Protein AF-A0A1V3PCC2-F1 (afdb_monomer_lite)

Radius of gyration: 12.69 Å; chains: 1; bounding box: 25×23×35 Å

Structure (mmCIF, N/CA/C/O backbone):
data_AF-A0A1V3PCC2-F1
#
_entry.id   AF-A0A1V3PCC2-F1
#
loop_
_atom_site.group_PDB
_atom_site.id
_atom_site.type_symbol
_atom_site.label_atom_id
_atom_site.label_alt_id
_atom_site.label_comp_id
_atom_site.label_asym_id
_atom_site.label_entity_id
_atom_site.label_seq_id
_atom_site.pdbx_PDB_ins_code
_atom_site.Cartn_x
_atom_site.Cartn_y
_atom_site.Cartn_z
_atom_site.occupancy
_atom_site.B_iso_or_equiv
_atom_site.auth_seq_id
_atom_site.auth_comp_id
_atom_site.auth_asym_id
_atom_site.auth_atom_id
_atom_site.pdbx_PDB_model_num
ATOM 1 N N . MET A 1 1 ? -12.023 11.267 -10.040 1.00 56.81 1 MET A N 1
ATOM 2 C CA . MET A 1 1 ? -10.552 11.215 -9.975 1.00 56.81 1 MET A CA 1
ATOM 3 C C . MET A 1 1 ? -10.199 10.998 -8.518 1.00 56.81 1 MET A C 1
ATOM 5 O O . MET A 1 1 ? -10.564 11.836 -7.705 1.00 56.81 1 MET A O 1
ATOM 9 N N . LYS A 1 2 ? -9.671 9.827 -8.157 1.00 70.25 2 LYS A N 1
ATOM 10 C CA . LYS A 1 2 ? -9.387 9.484 -6.757 1.00 70.25 2 LYS A CA 1
ATOM 11 C C . LYS A 1 2 ? -8.145 8.602 -6.704 1.00 70.25 2 LYS A C 1
ATOM 13 O O . LYS A 1 2 ? -8.118 7.568 -7.368 1.00 70.25 2 LYS A O 1
ATOM 18 N N . TRP A 1 3 ? -7.162 9.025 -5.920 1.00 77.88 3 TRP A N 1
ATOM 19 C CA . TRP A 1 3 ? -6.029 8.194 -5.534 1.00 77.88 3 TRP A CA 1
ATOM 20 C C . TRP A 1 3 ? -6.504 7.127 -4.552 1.00 77.88 3 TRP A C 1
ATOM 22 O O . TRP A 1 3 ? -7.271 7.422 -3.633 1.00 77.88 3 TRP A O 1
ATOM 32 N N . ASN A 1 4 ? -6.096 5.880 -4.761 1.00 88.62 4 ASN A N 1
ATOM 33 C CA . ASN A 1 4 ? -6.347 4.803 -3.811 1.00 88.62 4 ASN A CA 1
ATOM 34 C C . ASN A 1 4 ? -5.109 3.925 -3.676 1.00 88.62 4 ASN A C 1
ATOM 36 O O . ASN A 1 4 ? -4.437 3.650 -4.668 1.00 88.62 4 ASN A O 1
ATOM 40 N N . TYR A 1 5 ? -4.877 3.412 -2.473 1.00 94.44 5 TYR A N 1
ATOM 41 C CA . TYR A 1 5 ? -3.873 2.381 -2.249 1.00 94.44 5 TYR A CA 1
ATOM 42 C C . TYR A 1 5 ? -4.297 1.068 -2.914 1.00 94.44 5 TYR A C 1
ATOM 44 O O . TYR A 1 5 ? -5.448 0.629 -2.784 1.00 94.44 5 TYR A O 1
ATOM 52 N N . ARG A 1 6 ? -3.365 0.454 -3.645 1.00 95.38 6 ARG A N 1
ATOM 53 C CA . ARG A 1 6 ? -3.507 -0.884 -4.231 1.00 95.38 6 ARG A CA 1
ATOM 54 C C . ARG A 1 6 ? -2.222 -1.665 -4.068 1.00 95.38 6 ARG A C 1
ATOM 56 O O . ARG A 1 6 ? -1.140 -1.087 -4.129 1.00 95.38 6 ARG A O 1
ATOM 63 N N . VAL A 1 7 ? -2.373 -2.978 -3.940 1.00 95.50 7 VAL A N 1
ATOM 64 C CA . VAL A 1 7 ? -1.262 -3.912 -4.086 1.00 95.50 7 VAL A CA 1
ATOM 65 C C . VAL A 1 7 ? -0.916 -4.041 -5.564 1.00 95.50 7 VAL A C 1
ATOM 67 O O . VAL A 1 7 ? -1.791 -4.287 -6.400 1.00 95.50 7 VAL A O 1
ATOM 70 N N . MET A 1 8 ? 0.363 -3.877 -5.862 1.00 93.38 8 MET A N 1
ATOM 71 C CA . MET A 1 8 ? 0.960 -4.097 -7.166 1.00 93.38 8 MET A CA 1
ATOM 72 C C . MET A 1 8 ? 2.037 -5.172 -7.061 1.00 93.38 8 MET A C 1
ATOM 74 O O . MET A 1 8 ? 2.789 -5.207 -6.084 1.00 93.38 8 MET A O 1
ATOM 78 N N . ARG A 1 9 ? 2.115 -6.039 -8.068 1.00 92.38 9 ARG A N 1
ATOM 79 C CA . ARG A 1 9 ? 3.188 -7.025 -8.209 1.00 92.38 9 ARG A CA 1
ATOM 80 C C . ARG A 1 9 ? 4.308 -6.419 -9.058 1.00 92.38 9 ARG A C 1
ATOM 82 O O . ARG A 1 9 ? 4.055 -6.026 -10.195 1.00 92.38 9 ARG A O 1
ATOM 89 N N . THR A 1 10 ? 5.513 -6.322 -8.497 1.00 86.69 10 THR A N 1
ATOM 90 C CA . THR A 1 10 ? 6.750 -6.041 -9.250 1.00 86.69 10 THR A CA 1
ATOM 91 C C . THR A 1 10 ? 7.396 -7.364 -9.676 1.00 86.69 10 THR A C 1
ATOM 93 O O . THR A 1 10 ? 6.828 -8.429 -9.434 1.00 86.69 10 THR A O 1
ATOM 96 N N . ALA A 1 11 ? 8.580 -7.340 -10.292 1.00 85.75 11 ALA A N 1
ATOM 97 C CA . ALA A 1 11 ? 9.316 -8.573 -10.591 1.00 85.75 11 ALA A CA 1
ATOM 98 C C . ALA A 1 11 ? 9.609 -9.391 -9.312 1.00 85.75 11 ALA A C 1
ATOM 100 O O . ALA A 1 11 ? 9.364 -10.600 -9.257 1.00 85.75 11 ALA A O 1
ATOM 101 N N . ASP A 1 12 ? 10.011 -8.712 -8.237 1.00 87.12 12 ASP A N 1
ATOM 102 C CA . ASP A 1 12 ? 10.628 -9.358 -7.073 1.00 87.12 12 ASP A CA 1
ATOM 103 C C . ASP A 1 12 ? 9.739 -9.363 -5.824 1.00 87.12 12 ASP A C 1
ATOM 105 O O . ASP A 1 12 ? 9.853 -10.259 -4.992 1.00 87.12 12 ASP A O 1
ATOM 109 N N . GLU A 1 13 ? 8.777 -8.442 -5.718 1.00 92.62 13 GLU A N 1
ATOM 110 C CA . GLU A 1 13 ? 7.947 -8.300 -4.516 1.00 92.62 13 GLU A CA 1
ATOM 111 C C . GLU A 1 13 ? 6.500 -7.837 -4.785 1.00 92.62 13 GLU A C 1
ATOM 113 O O . GLU A 1 13 ? 6.094 -7.573 -5.921 1.00 92.62 13 GLU A O 1
ATOM 118 N N . PHE A 1 14 ? 5.693 -7.792 -3.720 1.00 94.00 14 PHE A N 1
ATOM 119 C CA . PHE A 1 14 ? 4.391 -7.125 -3.694 1.00 94.00 14 PHE A CA 1
ATOM 120 C C . PHE A 1 14 ? 4.533 -5.804 -2.944 1.00 94.00 14 PHE A C 1
ATOM 122 O O . PHE A 1 14 ? 4.993 -5.784 -1.804 1.00 94.00 14 PHE A O 1
ATOM 129 N N . VAL A 1 15 ? 4.085 -4.712 -3.555 1.00 94.94 15 VAL A N 1
ATOM 130 C CA . VAL A 1 15 ? 4.190 -3.364 -2.986 1.00 94.94 15 VAL A CA 1
ATOM 131 C C . VAL A 1 15 ? 2.834 -2.682 -2.972 1.00 94.94 15 VAL A C 1
ATOM 133 O O . VAL A 1 15 ? 2.017 -2.878 -3.868 1.00 94.94 15 VAL A O 1
ATOM 136 N N . ILE A 1 16 ? 2.586 -1.843 -1.971 1.00 95.50 16 ILE A N 1
ATOM 137 C CA . ILE A 1 16 ? 1.437 -0.937 -1.994 1.00 95.50 16 ILE A CA 1
ATOM 138 C C . ILE A 1 16 ? 1.878 0.356 -2.669 1.00 95.50 16 ILE A C 1
ATOM 140 O O . ILE A 1 16 ? 2.878 0.946 -2.270 1.00 95.50 16 ILE A O 1
ATOM 144 N N . ARG A 1 17 ? 1.131 0.810 -3.676 1.00 94.31 17 ARG A N 1
ATOM 145 C CA . ARG A 1 17 ? 1.341 2.104 -4.340 1.00 94.31 17 ARG A CA 1
ATOM 146 C C . ARG A 1 17 ? 0.061 2.923 -4.336 1.00 94.31 17 ARG A C 1
ATOM 148 O O . ARG A 1 17 ? -1.045 2.383 -4.221 1.00 94.31 17 ARG A O 1
ATOM 155 N N . GLU A 1 18 ? 0.211 4.234 -4.466 1.00 92.25 18 GLU A N 1
ATOM 156 C CA . GLU A 1 18 ? -0.918 5.123 -4.715 1.00 92.25 18 GLU A CA 1
ATOM 157 C C . GLU A 1 18 ? -1.276 5.040 -6.192 1.00 92.25 18 GLU A C 1
ATOM 159 O O . GLU A 1 18 ? -0.443 5.321 -7.044 1.00 92.25 18 GLU A O 1
ATOM 164 N N . VAL A 1 19 ? -2.505 4.632 -6.502 1.00 91.06 19 VAL A N 1
ATOM 165 C CA . VAL A 1 19 ? -2.970 4.420 -7.876 1.00 91.06 19 VAL A CA 1
ATOM 166 C C . VAL A 1 19 ? -4.031 5.448 -8.231 1.00 91.06 19 VAL A C 1
ATOM 168 O O . VAL A 1 19 ? -5.031 5.608 -7.520 1.00 91.06 19 VAL A O 1
ATOM 171 N N . TYR A 1 20 ? -3.822 6.119 -9.356 1.00 87.81 20 TYR A N 1
ATOM 172 C CA . TYR A 1 20 ? -4.725 7.101 -9.922 1.00 87.81 20 TYR A CA 1
ATOM 173 C C . TYR A 1 20 ? -5.625 6.464 -10.983 1.00 87.81 20 TYR A C 1
ATOM 175 O O . TYR A 1 20 ? -5.165 5.732 -11.861 1.00 87.81 20 TYR A O 1
ATOM 183 N N . TYR A 1 21 ? -6.926 6.745 -10.901 1.00 84.88 21 TYR A N 1
ATOM 184 C CA . TYR A 1 21 ? -7.936 6.184 -11.799 1.00 84.88 21 TYR A CA 1
ATOM 185 C C . TYR A 1 21 ? -8.611 7.264 -12.645 1.00 84.88 21 TYR A C 1
ATOM 187 O O . TYR A 1 21 ? -9.102 8.269 -12.107 1.00 84.88 21 TYR A O 1
ATOM 195 N N . ARG A 1 22 ? -8.761 6.983 -13.948 1.00 82.44 22 ARG A N 1
ATOM 196 C CA . ARG A 1 22 ? -9.647 7.731 -14.851 1.00 82.44 22 ARG A CA 1
ATOM 197 C C . ARG A 1 22 ? -11.110 7.549 -14.476 1.00 82.44 22 ARG A C 1
ATOM 199 O O . ARG A 1 22 ? -11.520 6.616 -13.777 1.00 82.44 22 ARG A O 1
ATOM 206 N N . LYS A 1 23 ? -11.941 8.441 -15.018 1.00 75.69 23 LYS A N 1
ATOM 207 C CA . LYS A 1 23 ? -13.394 8.252 -15.050 1.00 75.69 23 LYS A CA 1
ATOM 208 C C . LYS A 1 23 ? -13.693 6.937 -15.786 1.00 75.69 23 LYS A C 1
ATOM 210 O O . LYS A 1 23 ? -13.331 6.802 -16.947 1.00 75.69 23 LYS A O 1
ATOM 215 N N . GLY A 1 24 ? -14.311 5.981 -15.092 1.00 74.56 24 GLY A N 1
ATOM 216 C CA . GLY A 1 24 ? -14.559 4.626 -15.606 1.00 74.56 24 GLY A CA 1
ATOM 217 C C . GLY A 1 24 ? -13.773 3.514 -14.903 1.00 74.56 24 GLY A C 1
ATOM 218 O O . GLY A 1 24 ? -14.012 2.350 -15.190 1.00 74.56 24 GLY A O 1
ATOM 219 N N . GLY A 1 25 ? -12.881 3.842 -13.957 1.00 78.56 25 GLY A N 1
ATOM 220 C CA . GLY A 1 25 ? -12.187 2.837 -13.137 1.00 78.56 25 GLY A CA 1
ATOM 221 C C . GLY A 1 25 ? -10.937 2.234 -13.783 1.00 78.56 25 GLY A C 1
ATOM 222 O O . GLY A 1 25 ? -10.337 1.329 -13.212 1.00 78.56 25 GLY A O 1
ATOM 223 N N . THR A 1 26 ? -10.511 2.751 -14.937 1.00 81.75 26 THR A N 1
ATOM 224 C CA . THR A 1 26 ? -9.231 2.398 -15.563 1.00 81.75 26 THR A CA 1
ATOM 225 C C . THR A 1 26 ? -8.078 3.057 -14.811 1.00 81.75 26 THR A C 1
ATOM 227 O O . THR A 1 26 ? -8.134 4.256 -14.526 1.00 81.75 26 THR A O 1
ATOM 230 N N . VAL A 1 27 ? -7.040 2.281 -14.499 1.00 84.69 27 VAL A N 1
ATOM 231 C CA . VAL A 1 27 ? -5.787 2.794 -13.931 1.00 84.69 27 VAL A CA 1
ATOM 232 C C . VAL A 1 27 ? -5.110 3.703 -14.957 1.00 84.69 27 VAL A C 1
ATOM 234 O O . VAL A 1 27 ? -4.928 3.312 -16.105 1.00 84.69 27 VAL A O 1
ATOM 237 N N . GLU A 1 28 ? -4.783 4.925 -14.549 1.00 84.38 28 GLU A N 1
ATOM 238 C CA . GLU A 1 28 ? -4.111 5.932 -15.380 1.00 84.38 28 GLU A CA 1
ATOM 239 C C . GLU A 1 28 ? -2.634 6.087 -15.024 1.00 84.38 28 GLU A C 1
ATOM 241 O O . GLU A 1 28 ? -1.832 6.427 -15.885 1.00 84.38 28 GLU A O 1
ATOM 246 N N . GLY A 1 29 ? -2.279 5.813 -13.771 1.00 84.94 29 GLY A N 1
ATOM 247 C CA . GLY A 1 29 ? -0.904 5.851 -13.295 1.00 84.94 29 GLY A CA 1
ATOM 248 C C . GLY A 1 29 ? -0.814 5.481 -11.821 1.00 84.94 29 GLY A C 1
ATOM 249 O O . GLY A 1 29 ? -1.832 5.270 -11.154 1.00 84.94 29 GLY A O 1
ATOM 250 N N . TRP A 1 30 ? 0.409 5.404 -11.312 1.00 90.69 30 TRP A N 1
ATOM 251 C CA . TRP A 1 30 ? 0.699 5.129 -9.909 1.00 90.69 30 TRP A CA 1
ATOM 252 C C . TRP A 1 30 ? 1.938 5.892 -9.434 1.00 90.69 30 TRP A C 1
ATOM 254 O O . TRP A 1 30 ? 2.701 6.415 -10.243 1.00 90.69 30 TRP A O 1
ATOM 264 N N . SER A 1 31 ? 2.128 5.979 -8.116 1.00 89.00 31 SER A N 1
ATOM 265 C CA . SER A 1 31 ? 3.305 6.607 -7.507 1.00 89.00 31 SER A CA 1
ATOM 266 C C . SER A 1 31 ? 4.602 5.927 -7.956 1.00 89.00 31 SER A C 1
ATOM 268 O O . SER A 1 31 ? 4.663 4.700 -8.035 1.00 89.00 31 SER A O 1
ATOM 270 N N . ALA A 1 32 ? 5.660 6.710 -8.192 1.00 86.31 32 ALA A N 1
ATOM 271 C CA . ALA A 1 32 ? 6.954 6.210 -8.676 1.00 86.31 32 ALA A CA 1
ATOM 272 C C . ALA A 1 32 ? 7.621 5.193 -7.731 1.00 86.31 32 ALA A C 1
ATOM 274 O O . ALA A 1 32 ? 8.329 4.303 -8.192 1.00 86.31 32 ALA A O 1
ATOM 275 N N . GLY A 1 33 ? 7.346 5.270 -6.425 1.00 88.31 33 GLY A N 1
ATOM 276 C CA . GLY A 1 33 ? 7.802 4.298 -5.429 1.00 88.31 33 GLY A CA 1
ATOM 277 C C . GLY A 1 33 ? 6.662 3.703 -4.594 1.00 88.31 33 GLY A C 1
ATOM 278 O O . GLY A 1 33 ? 5.509 4.147 -4.715 1.00 88.31 33 GLY A O 1
ATOM 279 N N . PRO A 1 34 ? 6.979 2.712 -3.737 1.00 92.62 34 PRO A N 1
ATOM 280 C CA . PRO A 1 34 ? 6.061 2.198 -2.727 1.00 92.62 34 PRO A CA 1
ATOM 281 C C . PRO A 1 34 ? 5.547 3.308 -1.807 1.00 92.62 34 PRO A C 1
ATOM 283 O O . PRO A 1 34 ? 6.259 4.260 -1.486 1.00 92.62 34 PRO A O 1
ATOM 286 N N . ALA A 1 35 ? 4.304 3.170 -1.364 1.00 93.00 35 ALA A N 1
ATOM 287 C CA . ALA A 1 35 ? 3.693 4.089 -0.425 1.00 93.00 35 ALA A CA 1
ATOM 288 C C . ALA A 1 35 ? 4.275 3.878 0.985 1.00 93.00 35 ALA A C 1
ATOM 290 O O . ALA A 1 35 ? 4.366 2.749 1.471 1.00 93.00 35 ALA A O 1
ATOM 291 N N . VAL A 1 36 ? 4.654 4.976 1.643 1.00 94.31 36 VAL A N 1
ATOM 292 C CA . VAL A 1 36 ? 5.172 4.977 3.019 1.00 94.31 36 VAL A CA 1
ATOM 293 C C . VAL A 1 36 ? 4.089 5.525 3.955 1.00 94.31 36 VAL A C 1
ATOM 295 O O . VAL A 1 36 ? 3.600 6.637 3.724 1.00 94.31 36 VAL A O 1
ATOM 298 N N . PRO A 1 37 ? 3.698 4.796 5.018 1.00 93.50 37 PRO A N 1
ATOM 299 C CA . PRO A 1 37 ? 2.663 5.266 5.926 1.00 93.50 37 PRO A CA 1
ATOM 300 C C . PRO A 1 37 ? 3.171 6.471 6.725 1.00 93.50 37 PRO A C 1
ATOM 302 O O . PRO A 1 37 ? 4.226 6.417 7.356 1.00 93.50 37 PRO A O 1
ATOM 305 N N . SER A 1 38 ? 2.417 7.568 6.704 1.00 94.62 38 SER A N 1
ATOM 306 C CA . SER A 1 38 ? 2.764 8.809 7.400 1.00 94.62 38 SER A CA 1
ATOM 307 C C . SER A 1 38 ? 1.507 9.588 7.789 1.00 94.62 38 SER A C 1
ATOM 309 O O . SER A 1 38 ? 0.494 9.529 7.094 1.00 94.62 38 SER A O 1
ATOM 311 N N . ALA A 1 39 ? 1.557 10.278 8.931 1.00 96.94 39 ALA A N 1
ATOM 312 C CA . ALA A 1 39 ? 0.511 11.178 9.417 1.00 96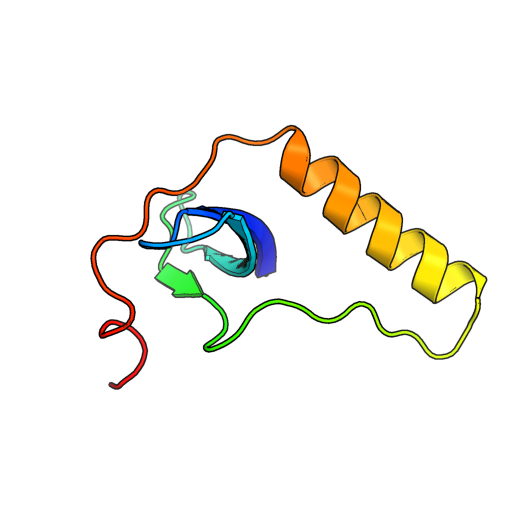.94 39 ALA A CA 1
ATOM 313 C C . ALA A 1 39 ? 1.056 12.063 10.552 1.00 96.94 39 ALA A C 1
ATOM 315 O O . ALA A 1 39 ? 2.051 11.713 11.185 1.00 96.94 39 ALA A O 1
ATOM 316 N N . GLU A 1 40 ? 0.376 13.173 10.847 1.00 97.38 40 GLU A N 1
ATOM 317 C CA . GLU A 1 40 ? 0.742 14.084 11.947 1.00 97.38 40 GLU A CA 1
ATOM 318 C C . GLU A 1 40 ? 0.392 13.530 13.341 1.00 97.38 40 GLU A C 1
ATOM 320 O O . GLU A 1 40 ? 0.986 13.936 14.338 1.00 97.38 40 GLU A O 1
ATOM 325 N N . THR A 1 41 ? -0.563 12.597 13.425 1.00 98.50 41 THR A N 1
ATOM 326 C CA . THR A 1 41 ? -1.029 11.994 14.684 1.00 98.50 41 THR A CA 1
ATOM 327 C C . THR A 1 41 ? -1.039 10.471 14.616 1.00 98.50 41 THR A C 1
ATOM 329 O O . THR A 1 41 ? -1.096 9.876 13.535 1.00 98.50 41 THR A O 1
ATOM 332 N N . LEU A 1 42 ? -1.032 9.818 15.783 1.00 98.31 42 LEU A N 1
ATOM 333 C CA . LEU A 1 42 ? -1.120 8.358 15.879 1.00 98.31 42 LEU A CA 1
ATOM 334 C C . LEU A 1 42 ? -2.452 7.832 15.332 1.00 98.31 42 LEU A C 1
ATOM 336 O O . LEU A 1 42 ? -2.479 6.817 14.637 1.00 98.31 42 LEU A O 1
ATOM 340 N N . GLU A 1 43 ? -3.555 8.533 15.593 1.00 98.19 43 GLU A N 1
ATOM 341 C CA . GLU A 1 43 ? -4.874 8.204 15.052 1.00 98.19 43 GLU A CA 1
ATOM 342 C C . GLU A 1 43 ? -4.883 8.299 13.523 1.00 98.19 43 GLU A C 1
ATOM 344 O O . GLU A 1 43 ? -5.423 7.415 12.852 1.00 98.19 43 GLU A O 1
ATOM 349 N N . GLY A 1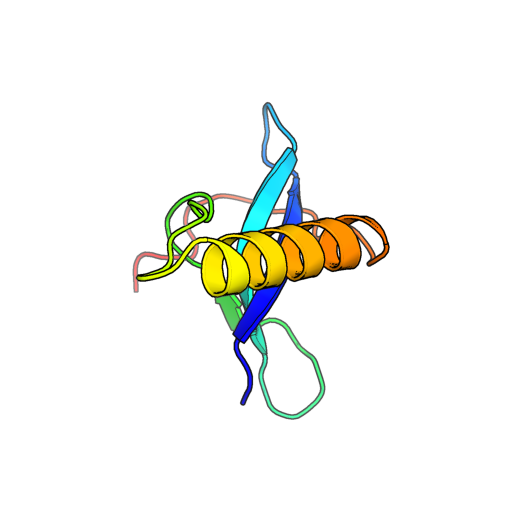 44 ? -4.241 9.333 12.968 1.00 97.75 44 GLY A N 1
ATOM 350 C CA . GLY A 1 44 ? -4.066 9.490 11.528 1.00 97.75 44 GLY A CA 1
ATOM 351 C C . GLY A 1 44 ? -3.238 8.355 10.931 1.00 97.75 44 GLY A C 1
ATOM 352 O O . GLY A 1 44 ? -3.642 7.754 9.936 1.00 97.75 44 GLY A O 1
ATOM 353 N N . LEU A 1 45 ? -2.131 7.983 11.578 1.00 98.06 45 LEU A N 1
ATOM 354 C CA . LEU A 1 45 ? -1.276 6.893 11.110 1.00 98.06 45 LEU A CA 1
ATOM 355 C C . LEU A 1 45 ? -2.025 5.556 11.128 1.00 98.06 45 LEU A C 1
ATOM 357 O O . LEU A 1 45 ? -1.960 4.791 10.166 1.00 98.06 45 LEU A O 1
ATOM 361 N N . LYS A 1 46 ? -2.811 5.299 12.180 1.00 98.00 46 LYS A N 1
ATOM 362 C 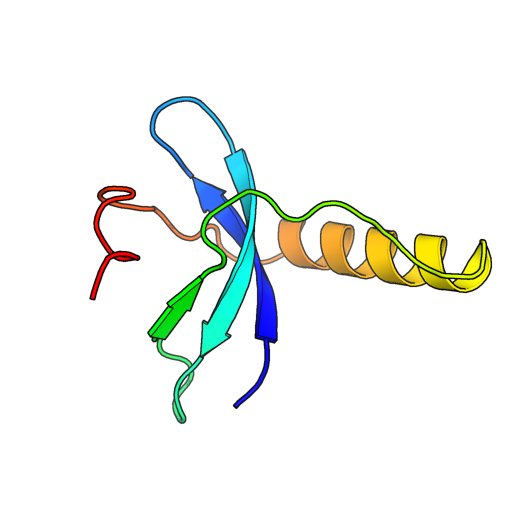CA . LYS A 1 46 ? -3.688 4.125 12.263 1.00 98.00 46 LYS A CA 1
ATOM 363 C C . LYS A 1 46 ? -4.719 4.113 11.135 1.00 98.00 46 LYS A C 1
ATOM 365 O O . LYS A 1 46 ? -4.964 3.066 10.540 1.00 98.00 46 LYS A O 1
ATOM 370 N N . TRP A 1 47 ? -5.305 5.265 10.808 1.00 96.25 47 TRP A N 1
ATOM 371 C CA . TRP A 1 47 ? -6.218 5.375 9.673 1.00 96.25 47 TRP A CA 1
ATOM 372 C C . TRP A 1 47 ? -5.525 5.045 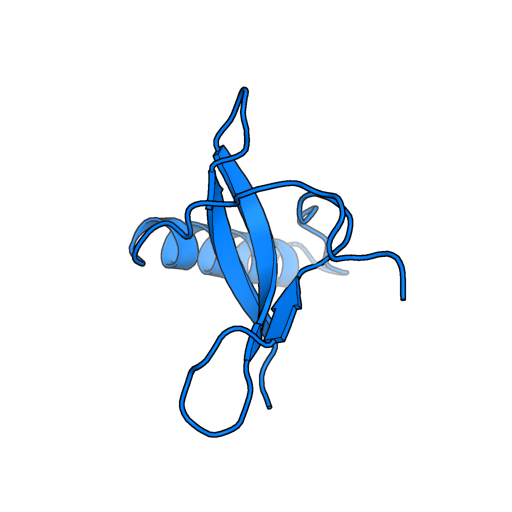8.344 1.00 96.25 47 TRP A C 1
ATOM 374 O O . TRP A 1 47 ? -6.102 4.299 7.552 1.00 96.25 47 TRP A O 1
ATOM 384 N N . VAL A 1 48 ? -4.298 5.533 8.116 1.00 95.75 48 VAL A N 1
ATOM 385 C CA . VAL A 1 48 ? -3.509 5.230 6.906 1.00 95.75 48 VAL A CA 1
ATOM 386 C C . VAL A 1 48 ? -3.214 3.734 6.808 1.00 95.75 48 VAL A C 1
ATOM 388 O O . VAL A 1 48 ? -3.488 3.124 5.775 1.00 95.75 48 VAL A O 1
ATOM 391 N N . ILE A 1 49 ? -2.750 3.113 7.895 1.00 96.75 49 ILE A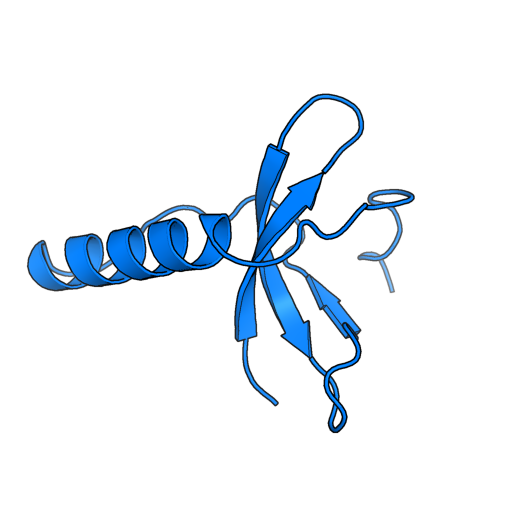 N 1
ATOM 392 C CA . ILE A 1 49 ? -2.486 1.667 7.946 1.00 96.75 49 ILE A CA 1
ATOM 393 C C . ILE A 1 49 ? -3.760 0.867 7.640 1.00 96.75 49 ILE A C 1
ATOM 395 O O . ILE A 1 49 ? -3.712 -0.086 6.865 1.00 96.75 49 ILE A O 1
ATOM 399 N N . ASN A 1 50 ? -4.920 1.281 8.156 1.00 97.06 50 ASN A N 1
ATOM 400 C CA . ASN A 1 50 ? -6.189 0.626 7.826 1.00 97.06 50 ASN A CA 1
ATOM 401 C C . ASN A 1 50 ? -6.520 0.725 6.325 1.00 97.06 50 ASN A C 1
ATOM 403 O O . ASN A 1 50 ? -7.059 -0.220 5.756 1.00 97.06 50 ASN A O 1
ATOM 407 N N . ARG A 1 51 ? -6.178 1.831 5.645 1.00 95.56 51 ARG A N 1
ATOM 408 C CA . ARG A 1 51 ? -6.345 1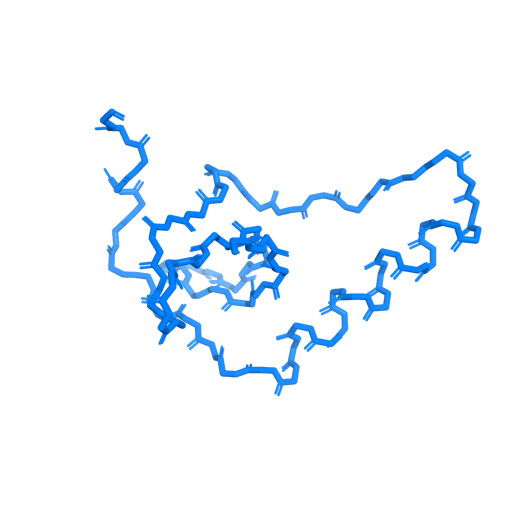.926 4.180 1.00 95.56 51 ARG A CA 1
ATOM 409 C C . ARG A 1 51 ? -5.406 0.985 3.426 1.00 95.56 51 ARG A C 1
ATOM 411 O O . ARG A 1 51 ? -5.766 0.513 2.350 1.00 95.56 51 ARG A O 1
ATOM 418 N N . TYR A 1 52 ? -4.219 0.718 3.967 1.00 96.06 52 TYR A N 1
ATOM 419 C CA . TYR A 1 52 ? -3.284 -0.248 3.386 1.00 96.06 52 TYR A CA 1
ATOM 420 C C . TYR A 1 52 ? -3.823 -1.668 3.558 1.00 96.06 52 TYR A C 1
ATOM 422 O O . TYR A 1 52 ? -3.781 -2.448 2.615 1.00 96.06 52 TYR A O 1
ATOM 430 N N . GLN A 1 53 ? -4.414 -1.979 4.715 1.00 96.88 53 GLN A N 1
ATOM 431 C CA . GLN A 1 53 ? -5.101 -3.255 4.934 1.00 96.88 53 GLN A CA 1
ATOM 432 C C . GLN A 1 53 ? -6.249 -3.460 3.939 1.00 96.88 53 GLN A C 1
ATOM 434 O O . GLN A 1 53 ? -6.302 -4.491 3.279 1.00 96.88 53 GLN A O 1
ATOM 439 N N . GLU A 1 54 ? -7.093 -2.449 3.717 1.00 95.75 54 GLU A N 1
ATOM 440 C CA . GLU A 1 54 ? -8.138 -2.509 2.681 1.00 95.75 54 GLU A CA 1
ATOM 441 C C . GLU A 1 54 ? -7.588 -2.707 1.260 1.00 95.75 54 GLU A C 1
ATOM 443 O O . GLU A 1 54 ? -8.307 -3.162 0.370 1.00 95.75 54 GLU A O 1
ATOM 448 N N . ALA A 1 55 ? -6.341 -2.308 0.994 1.00 95.69 55 ALA A N 1
ATOM 449 C CA . ALA A 1 55 ? -5.718 -2.534 -0.303 1.00 95.69 55 ALA A CA 1
ATOM 450 C C . ALA A 1 55 ? -5.395 -4.018 -0.530 1.00 95.69 55 ALA A C 1
ATOM 452 O O . ALA A 1 55 ? -5.473 -4.465 -1.674 1.00 95.69 55 ALA A O 1
ATOM 453 N N . LEU A 1 56 ? -5.086 -4.768 0.537 1.00 96.31 56 LEU A N 1
ATOM 454 C CA . LEU A 1 56 ? -4.796 -6.208 0.493 1.00 96.31 56 LEU A CA 1
ATOM 455 C C . LEU A 1 56 ? -6.030 -7.047 0.124 1.00 96.31 56 LEU A C 1
ATOM 457 O O . LEU A 1 56 ? -5.890 -8.153 -0.384 1.00 96.31 56 LEU A O 1
ATOM 461 N N . GLU A 1 57 ? -7.233 -6.519 0.348 1.00 96.38 57 GLU A N 1
ATOM 462 C CA . GLU A 1 57 ? -8.503 -7.186 0.026 1.00 96.38 57 GLU A CA 1
ATOM 463 C C . GLU A 1 57 ? -8.957 -6.948 -1.424 1.00 96.38 57 GLU A C 1
ATOM 465 O O . GLU A 1 57 ? -9.952 -7.511 -1.884 1.00 96.38 57 GLU A O 1
ATOM 470 N N . LYS A 1 58 ? -8.251 -6.086 -2.164 1.00 92.69 58 LYS A N 1
ATOM 471 C CA . LYS A 1 58 ? -8.580 -5.739 -3.551 1.00 92.69 58 LYS A CA 1
ATOM 472 C C . LYS A 1 58 ? -7.745 -6.574 -4.521 1.00 92.69 58 LYS A C 1
ATOM 474 O O . LYS A 1 58 ? -6.651 -7.004 -4.166 1.00 92.69 58 LYS A O 1
ATOM 479 N N . PRO A 1 59 ? -8.200 -6.746 -5.778 1.00 93.38 59 PRO A N 1
ATOM 480 C CA . PRO A 1 59 ? -7.409 -7.440 -6.789 1.00 93.38 59 PRO A CA 1
ATOM 481 C C . PRO A 1 59 ? -6.005 -6.838 -6.923 1.00 93.38 59 PRO A C 1
ATOM 483 O O . PRO A 1 59 ? -5.857 -5.608 -6.936 1.00 93.38 59 PRO A O 1
ATOM 486 N N . VAL A 1 60 ? -4.995 -7.692 -7.053 1.00 93.75 60 VAL A N 1
ATOM 487 C CA . VAL A 1 60 ? -3.620 -7.260 -7.323 1.00 93.75 60 VAL A CA 1
ATOM 488 C C . VAL A 1 60 ? -3.544 -6.694 -8.738 1.00 93.75 60 VAL A C 1
ATOM 490 O O . VAL A 1 60 ? -4.179 -7.206 -9.661 1.00 93.75 60 VAL A O 1
ATOM 493 N N . ILE A 1 61 ? -2.809 -5.597 -8.896 1.00 91.50 61 ILE A N 1
ATOM 494 C CA . ILE A 1 61 ? -2.472 -5.058 -10.212 1.00 91.50 61 ILE A CA 1
ATOM 495 C C . ILE A 1 61 ? -1.121 -5.646 -10.616 1.00 91.50 61 ILE A C 1
ATOM 497 O O . ILE A 1 61 ? -0.110 -5.403 -9.958 1.00 91.50 61 ILE A O 1
ATOM 501 N N . GLU A 1 62 ? -1.109 -6.413 -11.698 1.00 88.88 62 GLU A N 1
ATOM 502 C CA . GLU A 1 62 ? 0.118 -6.953 -12.281 1.00 88.88 62 GLU A CA 1
ATOM 503 C C . GLU A 1 62 ? 0.824 -5.845 -13.074 1.00 88.88 62 GLU A C 1
ATOM 505 O O . GLU A 1 62 ? 0.263 -5.307 -14.032 1.00 88.88 62 GLU A O 1
ATOM 510 N N . GLY A 1 63 ? 2.024 -5.450 -12.643 1.00 68.44 63 GLY A N 1
ATOM 511 C CA . GLY A 1 63 ? 2.818 -4.429 -13.319 1.00 68.44 63 GLY A CA 1
ATOM 512 C C . GLY A 1 63 ? 3.718 -5.049 -14.383 1.00 68.44 63 GLY A C 1
ATOM 513 O O . GLY A 1 63 ? 4.698 -5.711 -14.056 1.00 68.44 63 GLY A O 1
ATOM 514 N N . THR A 1 64 ? 3.424 -4.807 -15.660 1.00 54.28 64 THR A N 1
ATOM 515 C CA . THR A 1 64 ? 4.429 -4.928 -16.721 1.00 54.28 64 THR A CA 1
ATOM 516 C C . THR A 1 64 ? 5.220 -3.627 -16.764 1.00 54.28 64 THR A C 1
ATOM 518 O O . THR A 1 64 ? 4.736 -2.642 -17.313 1.00 54.28 64 THR A O 1
ATOM 521 N N . ASP A 1 65 ? 6.426 -3.665 -16.204 1.00 52.34 65 ASP A N 1
ATOM 522 C CA . ASP A 1 65 ? 7.484 -2.664 -16.368 1.00 52.34 65 ASP A CA 1
ATOM 523 C C . ASP A 1 65 ? 7.282 -1.321 -15.621 1.00 52.34 65 ASP A C 1
ATOM 525 O O . ASP A 1 65 ? 6.344 -0.560 -15.858 1.00 52.34 65 ASP A O 1
ATOM 529 N N . ASP A 1 66 ? 8.225 -0.995 -14.728 1.00 54.00 66 ASP A N 1
ATOM 530 C CA . ASP A 1 66 ? 8.303 0.274 -13.975 1.00 54.00 66 ASP A CA 1
ATOM 531 C C . ASP A 1 66 ? 8.635 1.492 -14.881 1.00 54.00 66 ASP A C 1
ATOM 533 O O . ASP A 1 66 ? 8.803 2.611 -14.402 1.00 54.00 66 ASP A O 1
ATOM 537 N N . SER A 1 67 ? 8.693 1.310 -16.205 1.00 48.56 67 SER A N 1
ATOM 538 C CA . SER A 1 67 ? 9.034 2.344 -17.195 1.00 48.56 67 SER A CA 1
ATOM 539 C C . SER A 1 67 ? 7.887 3.313 -17.529 1.00 48.56 67 SER A C 1
ATOM 541 O O . SER A 1 67 ? 8.086 4.289 -18.252 1.00 48.56 67 SER A O 1
ATOM 543 N N . ALA A 1 68 ? 6.678 3.095 -16.996 1.00 47.06 68 ALA A N 1
ATOM 544 C CA . ALA A 1 68 ? 5.499 3.905 -17.320 1.00 47.06 68 ALA A CA 1
ATOM 545 C C . ALA A 1 68 ? 5.420 5.277 -16.609 1.00 47.06 68 ALA A C 1
ATOM 547 O O . ALA A 1 68 ? 4.503 6.043 -16.905 1.00 47.06 68 ALA A O 1
ATOM 548 N N . SER A 1 69 ? 6.342 5.617 -15.698 1.00 48.66 69 SER A N 1
ATOM 549 C CA . SER A 1 69 ? 6.317 6.898 -14.962 1.00 48.66 69 SER A CA 1
ATOM 550 C C . SER A 1 69 ? 7.232 8.006 -15.507 1.00 48.66 69 SER A C 1
ATOM 552 O O . SER A 1 69 ? 7.226 9.100 -14.950 1.00 48.66 69 SER A O 1
ATOM 554 N N . GLU A 1 70 ? 7.970 7.782 -16.598 1.00 35.03 70 GLU A N 1
ATOM 555 C CA . GLU A 1 70 ? 8.715 8.841 -17.303 1.00 35.03 70 GLU A CA 1
ATOM 556 C C . GLU A 1 70 ? 7.980 9.273 -18.579 1.00 35.03 70 GLU A C 1
ATOM 558 O O . GLU A 1 70 ? 8.316 8.832 -19.679 1.00 35.03 70 GLU A O 1
ATOM 563 N N . LYS A 1 71 ? 6.968 10.139 -18.446 1.00 33.59 71 LYS A N 1
ATOM 564 C CA . LYS A 1 71 ? 6.531 11.057 -19.513 1.00 33.59 71 LYS A CA 1
ATOM 565 C C . LYS A 1 71 ? 6.038 12.375 -18.940 1.00 33.59 71 LYS A C 1
ATOM 567 O O . LYS A 1 71 ? 5.261 12.332 -17.963 1.00 33.59 71 LYS A O 1
#

Foldseek 3Di:
DDWAWAWEDDPPDIATWTFDADDPRDTPDTDLDGDDQDDPDPVSSVVSVVSNVVNVVDDYHYDDDSPVPDD

pLDDT: mean 85.42, std 16.0, range [33.59, 98.5]

Sequence (71 aa):
MKWNYRVMRTADEFVIREVYYRKGGTVEGWSAGPAVPSAETLEGLKWVINRYQEALEKPVIEGTDDSASEK

Secondary structure (DSSP, 8-state):
-EEEEEEEE-SS-EEEEEEEE-TTS-EEEE-SS------SSHHHHHHHHHHHHHHHTSPPEE-S-GGGG--